Protein AF-A0A1E8FMS2-F1 (afdb_monomer)

Structure (mmCIF, N/CA/C/O backbone):
data_AF-A0A1E8FMS2-F1
#
_entry.id   AF-A0A1E8FMS2-F1
#
loop_
_atom_site.group_PDB
_atom_site.id
_atom_site.type_symbol
_atom_site.label_atom_id
_atom_site.label_alt_id
_atom_site.label_comp_id
_atom_site.label_asym_id
_atom_site.label_entity_id
_atom_site.label_seq_id
_atom_site.pdbx_PDB_ins_code
_atom_site.Cartn_x
_atom_site.Cartn_y
_atom_site.Cartn_z
_atom_site.occupancy
_atom_site.B_iso_or_equiv
_atom_site.auth_seq_id
_atom_site.auth_comp_id
_atom_site.auth_asym_id
_atom_site.auth_atom_id
_atom_site.pdbx_PDB_model_num
ATOM 1 N N . MET A 1 1 ? 5.771 -18.952 -27.859 1.00 32.25 1 MET A N 1
ATOM 2 C CA . MET A 1 1 ? 5.715 -19.461 -26.470 1.00 32.25 1 MET A CA 1
ATOM 3 C C . MET A 1 1 ? 5.647 -18.278 -25.521 1.00 32.25 1 MET A C 1
ATOM 5 O O . MET A 1 1 ? 6.396 -17.325 -25.681 1.00 32.25 1 MET A O 1
ATOM 9 N N . SER A 1 2 ? 4.664 -18.308 -24.631 1.00 40.62 2 SER A N 1
ATOM 10 C CA . SER A 1 2 ? 4.108 -17.186 -23.879 1.00 40.62 2 SER A CA 1
ATOM 11 C C . SER A 1 2 ? 5.086 -16.604 -22.857 1.00 40.62 2 SER A C 1
ATOM 13 O O . SER A 1 2 ? 5.401 -17.246 -21.856 1.00 40.62 2 SER A O 1
ATOM 15 N N . SER A 1 3 ? 5.530 -15.363 -23.067 1.00 38.16 3 SER A N 1
ATOM 16 C CA . SER A 1 3 ? 6.216 -14.586 -22.033 1.00 38.16 3 SER A CA 1
ATOM 17 C C . SER A 1 3 ? 5.224 -14.331 -20.903 1.00 38.16 3 SER A C 1
ATOM 19 O O . SER A 1 3 ? 4.328 -13.500 -21.052 1.00 38.16 3 SER A O 1
ATOM 21 N N . ALA A 1 4 ? 5.362 -15.078 -19.805 1.00 48.88 4 ALA A N 1
ATOM 22 C CA . ALA A 1 4 ? 4.556 -14.951 -18.598 1.0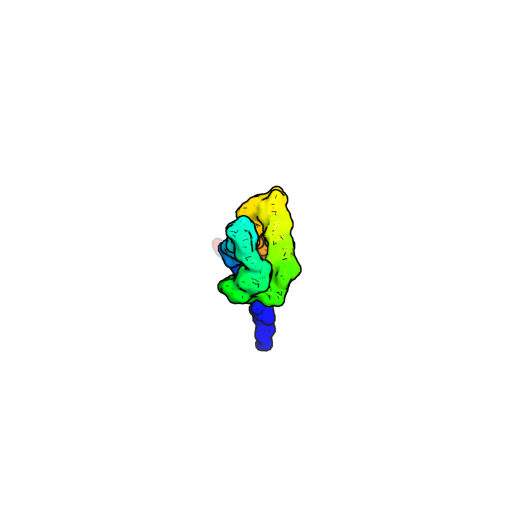0 48.88 4 ALA A CA 1
ATOM 23 C C . ALA A 1 4 ? 4.445 -13.472 -18.206 1.00 48.88 4 ALA A C 1
ATOM 25 O O . ALA A 1 4 ? 5.384 -12.855 -17.693 1.00 48.88 4 ALA A O 1
ATOM 26 N N . THR A 1 5 ? 3.297 -12.883 -18.528 1.00 51.00 5 THR A N 1
ATOM 27 C CA . THR A 1 5 ? 3.027 -11.463 -18.365 1.00 51.00 5 THR A CA 1
ATOM 28 C C . THR A 1 5 ? 2.841 -11.248 -16.874 1.00 51.00 5 THR A C 1
ATOM 30 O O . THR A 1 5 ? 1.741 -11.403 -16.348 1.00 51.00 5 THR A O 1
ATOM 33 N N . LYS A 1 6 ? 3.936 -10.977 -16.147 1.00 53.66 6 LYS A N 1
ATOM 34 C CA . LYS A 1 6 ? 3.857 -10.516 -14.756 1.00 53.66 6 LYS A CA 1
ATOM 35 C C . LYS A 1 6 ? 2.829 -9.392 -14.750 1.00 53.66 6 LYS A C 1
ATOM 37 O O . LYS A 1 6 ? 3.070 -8.366 -15.381 1.00 53.66 6 LYS A O 1
ATOM 42 N N . ARG A 1 7 ? 1.688 -9.604 -14.084 1.00 56.56 7 ARG A N 1
ATOM 43 C CA . ARG A 1 7 ? 0.664 -8.583 -13.849 1.00 56.56 7 ARG A CA 1
ATOM 44 C C . ARG A 1 7 ? 1.348 -7.477 -13.047 1.00 56.56 7 ARG A C 1
ATOM 46 O O . ARG A 1 7 ? 1.450 -7.551 -11.827 1.00 56.56 7 ARG A O 1
ATOM 53 N N . GLN A 1 8 ? 1.962 -6.528 -13.744 1.00 63.16 8 GLN A N 1
ATOM 54 C CA . GLN A 1 8 ? 2.643 -5.419 -13.106 1.00 63.16 8 GLN A CA 1
ATOM 55 C C . GLN A 1 8 ? 1.552 -4.497 -12.592 1.00 63.16 8 GLN A C 1
ATOM 57 O O . GLN A 1 8 ? 0.882 -3.832 -13.374 1.00 63.16 8 GLN A O 1
ATOM 62 N N . TYR A 1 9 ? 1.341 -4.492 -11.278 1.00 71.56 9 TYR A N 1
ATOM 63 C CA . TYR A 1 9 ? 0.507 -3.474 -10.658 1.00 71.56 9 TYR A CA 1
ATOM 64 C C . TYR A 1 9 ? 1.194 -2.123 -10.869 1.00 71.56 9 TYR A C 1
ATOM 66 O O . TYR A 1 9 ? 2.339 -1.930 -10.433 1.00 71.56 9 TYR A O 1
ATOM 74 N N . SER A 1 10 ? 0.514 -1.213 -11.567 1.00 77.56 10 SER A N 1
ATOM 75 C CA . SER A 1 10 ? 0.960 0.172 -11.697 1.00 77.56 10 SER A CA 1
ATOM 76 C C . SER A 1 10 ? 1.135 0.787 -10.314 1.00 77.56 10 SER A C 1
ATOM 78 O O . SER A 1 10 ? 0.460 0.411 -9.357 1.00 77.56 10 SER A O 1
ATOM 80 N N . SER A 1 11 ? 2.046 1.747 -10.201 1.00 80.44 11 SER A N 1
ATOM 81 C CA . SER A 1 11 ? 2.260 2.481 -8.953 1.00 80.44 11 SER A CA 1
ATOM 82 C C . SER A 1 11 ? 0.989 3.125 -8.411 1.00 80.44 11 SER A C 1
ATOM 84 O O . SER A 1 11 ? 0.818 3.170 -7.201 1.00 80.44 11 SER A O 1
ATOM 86 N N . GLU A 1 12 ? 0.090 3.552 -9.297 1.00 83.44 12 GLU A N 1
ATOM 87 C CA . GLU A 1 12 ? -1.227 4.091 -8.944 1.00 83.44 12 GLU A CA 1
ATOM 88 C C . GLU A 1 12 ? -2.087 3.060 -8.209 1.00 83.44 12 GLU A C 1
ATOM 90 O O . GLU A 1 12 ? -2.631 3.367 -7.157 1.00 83.44 12 GLU A O 1
ATOM 95 N N . VAL A 1 13 ? -2.124 1.810 -8.688 1.00 86.44 13 VAL A N 1
ATOM 96 C CA . VAL A 1 13 ? -2.870 0.717 -8.039 1.00 86.44 13 VAL A CA 1
ATOM 97 C C . VAL A 1 13 ? -2.302 0.421 -6.653 1.00 86.44 13 VAL A C 1
ATOM 99 O O . VAL A 1 13 ? -3.051 0.245 -5.699 1.00 86.44 13 VAL A O 1
ATOM 102 N N . LYS A 1 14 ? -0.971 0.405 -6.520 1.00 86.44 14 LYS A N 1
ATOM 103 C CA . LYS A 1 14 ? -0.313 0.185 -5.224 1.00 86.44 14 LYS A CA 1
ATOM 104 C C . LYS A 1 14 ? -0.629 1.305 -4.238 1.00 86.44 14 LYS A C 1
ATOM 106 O O . LYS A 1 14 ? -0.914 1.030 -3.079 1.00 86.44 14 LYS A O 1
ATOM 111 N N . LEU A 1 15 ? -0.572 2.553 -4.704 1.00 88.62 15 LEU A N 1
ATOM 112 C CA . LEU A 1 15 ? -0.879 3.736 -3.904 1.00 88.62 15 LEU A CA 1
ATOM 113 C C . LEU A 1 15 ? -2.330 3.741 -3.450 1.00 88.62 15 LEU A C 1
ATOM 115 O O . LEU A 1 15 ? -2.577 3.871 -2.258 1.00 88.62 15 LEU A O 1
ATOM 119 N N . ALA A 1 16 ? -3.263 3.533 -4.375 1.00 89.94 16 ALA A N 1
ATOM 120 C CA . ALA A 1 16 ? -4.684 3.498 -4.070 1.00 89.94 16 ALA A CA 1
ATOM 121 C C . ALA A 1 16 ? -5.025 2.366 -3.085 1.00 89.94 16 ALA A C 1
ATOM 123 O O . ALA A 1 16 ? -5.771 2.590 -2.137 1.00 89.94 16 ALA A O 1
ATOM 124 N N . ALA A 1 17 ? -4.398 1.192 -3.227 1.00 90.75 17 ALA A N 1
ATOM 125 C CA . ALA A 1 17 ? -4.570 0.087 -2.287 1.00 90.75 17 ALA A CA 1
ATOM 126 C C . ALA A 1 17 ? -4.068 0.427 -0.871 1.00 90.75 17 ALA A C 1
ATOM 128 O O . ALA A 1 17 ? -4.752 0.164 0.118 1.00 90.75 17 ALA A O 1
ATOM 129 N N . VAL A 1 18 ? -2.887 1.044 -0.752 1.00 91.00 18 VAL A N 1
ATOM 130 C CA . VAL A 1 18 ? -2.362 1.485 0.551 1.00 91.00 18 VAL A CA 1
ATOM 131 C C . VAL A 1 18 ? -3.216 2.604 1.147 1.00 91.00 18 VAL A C 1
ATOM 133 O O . VAL A 1 18 ? -3.488 2.576 2.343 1.00 91.00 18 VAL A O 1
ATOM 136 N N . GLN A 1 19 ? -3.675 3.553 0.331 1.00 91.19 19 GLN A N 1
ATOM 137 C CA . GLN A 1 19 ? -4.531 4.656 0.765 1.00 91.19 19 GLN A CA 1
ATOM 138 C C . GLN A 1 19 ? -5.863 4.138 1.319 1.00 91.19 19 GLN A C 1
ATOM 140 O O . GLN A 1 19 ? -6.240 4.525 2.416 1.00 91.19 19 GLN A O 1
ATOM 145 N N . ALA A 1 20 ? -6.516 3.205 0.620 1.00 91.44 20 ALA A N 1
ATOM 146 C CA . ALA A 1 20 ? -7.763 2.590 1.073 1.00 91.44 20 ALA A CA 1
ATOM 147 C C . ALA A 1 20 ? -7.592 1.858 2.413 1.00 91.44 20 ALA A C 1
ATOM 149 O O . ALA A 1 20 ? -8.450 1.946 3.289 1.00 91.44 20 ALA A O 1
ATOM 150 N N . TYR A 1 21 ? -6.462 1.172 2.607 1.00 90.75 21 TYR A N 1
ATOM 151 C CA . TYR A 1 21 ? -6.148 0.558 3.897 1.00 90.75 21 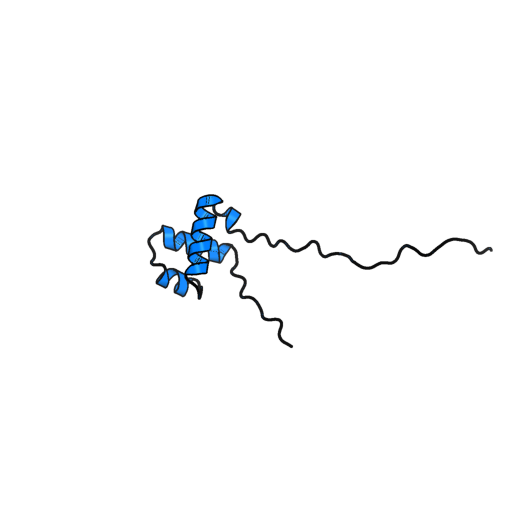TYR A CA 1
ATOM 152 C C . TYR A 1 21 ? -5.970 1.601 5.013 1.00 90.75 21 TYR A C 1
ATOM 154 O O . TYR A 1 21 ? -6.455 1.400 6.123 1.00 90.75 21 TYR A O 1
ATOM 162 N N . LEU A 1 22 ? -5.292 2.719 4.729 1.00 88.31 22 LEU A N 1
ATOM 163 C CA . LEU A 1 22 ? -5.110 3.816 5.690 1.00 88.31 22 LEU A CA 1
ATOM 164 C C . LEU A 1 22 ? -6.418 4.553 6.011 1.00 88.31 22 LEU A C 1
ATOM 166 O O . LEU A 1 22 ? -6.554 5.058 7.120 1.00 88.31 22 LEU A O 1
ATOM 170 N N . ASP A 1 23 ? -7.368 4.567 5.077 1.00 90.69 23 ASP A N 1
ATOM 171 C CA . ASP A 1 23 ? -8.728 5.095 5.254 1.00 90.69 23 ASP A CA 1
ATOM 172 C C . ASP A 1 23 ? -9.587 4.224 6.197 1.00 90.69 23 ASP A C 1
ATOM 174 O O . ASP A 1 23 ? -10.650 4.632 6.648 1.00 90.69 23 ASP A O 1
ATOM 178 N N . GLY A 1 24 ? -9.108 3.020 6.539 1.00 90.56 24 GLY A N 1
ATOM 179 C CA . GLY A 1 24 ? -9.797 2.072 7.419 1.00 90.56 24 GLY A CA 1
ATOM 180 C C . GLY A 1 24 ? -10.434 0.891 6.686 1.00 90.56 24 GLY A C 1
ATOM 181 O O . GLY A 1 24 ? -11.110 0.072 7.310 1.00 90.56 24 GLY A O 1
ATOM 182 N N . THR A 1 25 ? -10.204 0.746 5.377 1.00 91.50 25 THR A N 1
ATOM 183 C CA . THR A 1 25 ? -10.711 -0.404 4.618 1.00 91.50 25 THR A CA 1
ATOM 184 C C . THR A 1 25 ? -9.972 -1.683 5.017 1.00 91.50 25 THR A C 1
ATOM 186 O O . THR A 1 25 ? -8.741 -1.732 5.084 1.00 91.50 25 THR A O 1
ATOM 189 N N . ALA A 1 26 ? -10.720 -2.767 5.232 1.00 90.69 26 ALA A N 1
ATOM 190 C CA . ALA A 1 26 ? -10.145 -4.070 5.544 1.00 90.69 26 ALA A CA 1
ATOM 191 C C . ALA A 1 26 ? -9.226 -4.573 4.418 1.00 90.69 26 ALA A C 1
ATOM 193 O O . ALA A 1 26 ? -9.542 -4.440 3.235 1.00 90.69 26 ALA A O 1
ATOM 194 N N . LYS A 1 27 ? -8.123 -5.239 4.789 1.00 87.81 27 LYS A N 1
ATOM 195 C CA . LYS A 1 27 ? -7.140 -5.788 3.836 1.00 87.81 27 LYS A CA 1
ATOM 196 C C . LYS A 1 27 ? -7.814 -6.629 2.748 1.00 87.81 27 LYS A C 1
ATOM 198 O O . LYS A 1 27 ? -7.516 -6.439 1.580 1.00 87.81 27 LYS A O 1
ATOM 203 N N . THR A 1 28 ? -8.742 -7.512 3.114 1.00 88.12 28 THR A N 1
ATOM 204 C CA . THR A 1 28 ? -9.457 -8.390 2.172 1.00 88.12 28 THR A CA 1
ATOM 205 C C . THR A 1 28 ? -10.237 -7.599 1.128 1.00 88.12 28 THR A C 1
ATOM 207 O O . THR A 1 28 ? -10.066 -7.840 -0.061 1.00 88.12 28 THR A O 1
ATOM 210 N N . GLN A 1 29 ? -10.983 -6.578 1.559 1.00 90.31 29 GLN A N 1
ATOM 211 C CA . GLN A 1 29 ? -11.693 -5.693 0.640 1.00 90.31 29 GLN A CA 1
ATOM 212 C C . GLN A 1 29 ? -10.719 -4.968 -0.289 1.00 90.31 29 GLN A C 1
ATOM 214 O O . GLN A 1 29 ? -10.909 -4.987 -1.498 1.00 90.31 29 GLN A O 1
ATOM 219 N N . VAL A 1 30 ? -9.634 -4.391 0.232 1.00 90.94 30 VAL A N 1
ATOM 220 C CA . VAL A 1 30 ? -8.610 -3.739 -0.604 1.00 90.94 30 VAL A CA 1
ATOM 221 C C . VAL A 1 30 ? -8.060 -4.708 -1.662 1.00 90.94 30 VAL A C 1
ATOM 223 O O . VAL A 1 30 ? -7.907 -4.355 -2.829 1.00 90.94 30 VAL A O 1
ATOM 226 N N . LEU A 1 31 ? -7.780 -5.952 -1.283 1.00 88.69 31 LEU A N 1
ATOM 227 C CA . LEU A 1 31 ? -7.276 -6.964 -2.209 1.00 88.69 31 LEU A CA 1
ATOM 228 C C . LEU A 1 31 ? -8.286 -7.285 -3.319 1.00 88.69 31 LEU A C 1
ATOM 230 O O . LEU A 1 31 ? -7.888 -7.396 -4.477 1.00 88.69 31 LEU A O 1
ATOM 234 N N . GLU A 1 32 ? -9.573 -7.376 -2.993 1.00 89.25 32 GLU A N 1
ATOM 235 C CA . GLU A 1 32 ? -10.641 -7.602 -3.970 1.00 89.25 32 GLU A CA 1
ATOM 236 C C . GLU A 1 32 ? -10.851 -6.391 -4.888 1.00 89.25 32 GLU A C 1
ATOM 238 O O . GLU A 1 32 ? -10.780 -6.538 -6.109 1.00 89.25 32 GLU A O 1
ATOM 243 N N . HIS A 1 33 ? -11.002 -5.189 -4.319 1.00 88.19 33 HIS A N 1
ATOM 244 C CA . HIS A 1 33 ? -11.208 -3.933 -5.058 1.00 88.19 33 HIS A CA 1
ATOM 245 C C . HIS A 1 33 ? -10.087 -3.654 -6.062 1.00 88.19 33 HIS A C 1
ATOM 247 O O . HIS A 1 33 ? -10.342 -3.243 -7.192 1.00 88.19 33 HIS A O 1
ATOM 253 N N . PHE A 1 34 ? -8.835 -3.910 -5.674 1.00 85.19 34 PHE A N 1
ATOM 254 C CA . PHE A 1 34 ? -7.667 -3.660 -6.524 1.00 85.19 34 PHE A CA 1
ATOM 255 C C . PHE A 1 34 ? -7.177 -4.907 -7.283 1.00 85.19 34 PHE A C 1
ATOM 257 O O . PHE A 1 34 ? -6.188 -4.837 -8.020 1.00 85.19 34 PHE A O 1
ATOM 264 N N . GLY A 1 35 ? -7.846 -6.056 -7.126 1.00 84.38 35 GLY A N 1
ATOM 265 C CA . GLY A 1 35 ? -7.483 -7.321 -7.773 1.00 84.38 35 GLY A CA 1
ATOM 266 C C . GLY A 1 35 ? -6.108 -7.860 -7.359 1.00 84.38 35 GLY A C 1
ATOM 267 O O . GLY A 1 35 ? -5.428 -8.531 -8.143 1.00 84.38 35 GLY A O 1
ATOM 268 N N . VAL A 1 36 ? -5.662 -7.541 -6.146 1.00 84.19 36 VAL A N 1
ATOM 269 C CA . VAL A 1 36 ? -4.382 -7.973 -5.591 1.00 84.19 36 VAL A CA 1
ATOM 270 C C . VAL A 1 36 ? -4.576 -9.339 -4.946 1.00 84.19 36 VAL A C 1
ATOM 272 O O . VAL A 1 36 ? -5.232 -9.484 -3.927 1.00 84.19 36 VAL A O 1
ATOM 275 N N . ARG A 1 37 ? -3.958 -10.374 -5.510 1.00 80.62 37 ARG A N 1
ATOM 276 C CA . ARG A 1 37 ? -4.120 -11.751 -5.005 1.00 80.62 37 ARG A CA 1
ATOM 277 C C . ARG A 1 37 ? -3.377 -12.065 -3.704 1.00 80.62 37 ARG A C 1
ATOM 279 O O . ARG A 1 37 ? -3.526 -13.162 -3.182 1.00 80.62 37 ARG A O 1
ATOM 286 N N . SER A 1 38 ? -2.521 -11.169 -3.213 1.00 84.25 38 SER A N 1
ATOM 287 C CA . SER A 1 38 ? -1.616 -11.474 -2.102 1.00 84.25 38 SER A CA 1
ATOM 288 C C . SER A 1 38 ? -1.590 -10.363 -1.059 1.00 84.25 38 SER A C 1
ATOM 290 O O . SER A 1 38 ? -1.137 -9.252 -1.335 1.00 84.25 38 SER A O 1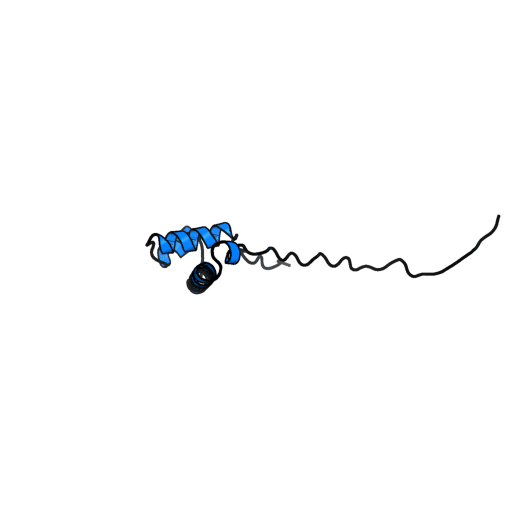
ATOM 292 N N . VAL A 1 39 ? -2.003 -10.708 0.165 1.00 85.81 39 VAL A N 1
ATOM 293 C CA . VAL A 1 39 ? -1.925 -9.843 1.356 1.00 85.81 39 VAL A CA 1
ATOM 294 C C . VAL A 1 39 ? -0.487 -9.374 1.589 1.00 85.81 39 VAL A C 1
ATOM 296 O O . VAL A 1 39 ? -0.257 -8.201 1.858 1.00 85.81 39 VAL A O 1
ATOM 299 N N . VAL A 1 40 ? 0.492 -10.262 1.389 1.00 88.06 40 VAL A N 1
ATOM 300 C CA . VAL A 1 40 ? 1.921 -9.960 1.568 1.00 88.06 40 VAL A CA 1
ATOM 301 C C . VAL A 1 40 ? 2.367 -8.813 0.658 1.00 88.06 40 VAL A C 1
ATOM 303 O O . VAL A 1 40 ? 3.139 -7.955 1.076 1.00 88.06 40 VAL A O 1
ATOM 306 N N . SER A 1 41 ? 1.840 -8.750 -0.573 1.00 85.44 41 SER A N 1
ATOM 307 C CA . SER A 1 41 ? 2.144 -7.647 -1.496 1.00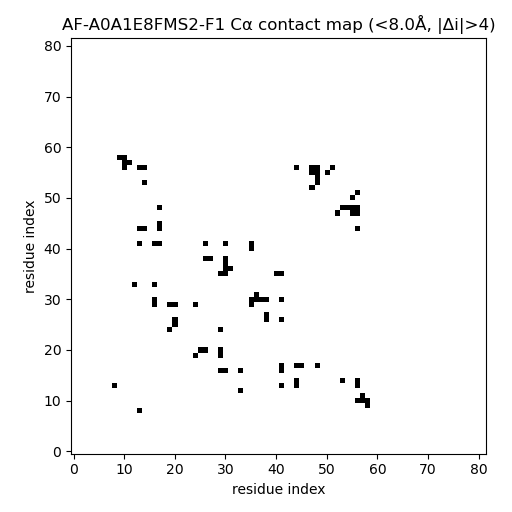 85.44 41 SER A CA 1
ATOM 308 C C . SER A 1 41 ? 1.624 -6.312 -0.969 1.00 85.44 41 SER A C 1
ATOM 310 O O . SER A 1 41 ? 2.332 -5.312 -1.045 1.00 85.44 41 SER A O 1
ATOM 312 N N . LEU A 1 42 ? 0.417 -6.302 -0.397 1.00 87.94 42 LEU A N 1
ATOM 313 C CA . LEU A 1 42 ? -0.163 -5.110 0.214 1.00 87.94 42 LEU A CA 1
ATOM 314 C C . LEU A 1 42 ? 0.643 -4.667 1.445 1.00 87.94 42 LEU A C 1
ATOM 316 O O . LEU A 1 42 ? 0.941 -3.485 1.591 1.00 87.94 42 LEU A O 1
ATOM 320 N N . GLU A 1 43 ? 1.050 -5.601 2.305 1.00 89.31 43 GLU A N 1
ATOM 321 C CA . GLU A 1 43 ? 1.840 -5.291 3.503 1.00 89.31 43 GLU A CA 1
ATOM 322 C C . GLU A 1 43 ? 3.223 -4.723 3.170 1.00 89.31 43 GLU A C 1
ATOM 324 O O . GLU A 1 43 ? 3.661 -3.756 3.798 1.00 89.31 43 GLU A O 1
ATOM 329 N N . GLU A 1 44 ? 3.885 -5.262 2.145 1.00 88.19 44 GLU A N 1
ATOM 330 C CA . GLU A 1 44 ? 5.126 -4.700 1.607 1.00 88.19 44 GLU A CA 1
ATOM 331 C C . GLU A 1 44 ? 4.917 -3.247 1.153 1.00 88.19 44 GLU A C 1
ATOM 333 O O . GLU A 1 44 ? 5.705 -2.359 1.483 1.00 88.19 44 GLU A O 1
ATOM 338 N N . TRP A 1 45 ? 3.823 -2.973 0.437 1.00 90.12 45 TRP A N 1
ATOM 339 C CA . TRP A 1 45 ? 3.514 -1.626 -0.039 1.00 90.12 45 TRP A CA 1
ATOM 340 C C . TRP A 1 45 ? 3.248 -0.653 1.109 1.00 90.12 45 TRP A C 1
ATOM 342 O O . TRP A 1 45 ? 3.774 0.458 1.090 1.00 90.12 45 TRP A O 1
ATOM 352 N N . ILE A 1 46 ? 2.517 -1.075 2.144 1.00 90.06 46 ILE A N 1
ATOM 353 C CA . ILE A 1 46 ? 2.285 -0.268 3.351 1.00 90.06 46 ILE A CA 1
ATOM 354 C C . ILE A 1 46 ? 3.620 0.064 4.035 1.00 90.06 46 ILE A C 1
ATOM 356 O O . ILE A 1 46 ? 3.854 1.212 4.418 1.00 90.06 46 ILE A O 1
ATOM 360 N N . ARG A 1 47 ? 4.530 -0.912 4.166 1.00 90.56 47 ARG A N 1
ATOM 361 C CA . ARG A 1 47 ? 5.865 -0.691 4.754 1.00 90.56 47 ARG A CA 1
ATOM 362 C C . ARG A 1 47 ? 6.688 0.306 3.944 1.00 90.56 47 ARG A C 1
ATOM 364 O O . ARG A 1 47 ? 7.300 1.203 4.523 1.00 90.56 47 ARG A O 1
ATOM 371 N N . ILE A 1 48 ? 6.695 0.163 2.620 1.00 89.00 48 ILE A N 1
ATOM 372 C CA . ILE A 1 48 ? 7.398 1.073 1.709 1.00 89.00 48 ILE A CA 1
ATOM 373 C C . ILE A 1 48 ? 6.816 2.482 1.817 1.00 89.00 48 ILE A C 1
ATOM 375 O O . ILE A 1 48 ? 7.579 3.432 1.967 1.00 89.00 48 ILE A O 1
ATOM 379 N N . PHE A 1 49 ? 5.490 2.616 1.806 1.00 89.62 49 PHE A N 1
ATOM 380 C CA . PHE A 1 49 ? 4.804 3.899 1.931 1.00 89.62 49 PHE A CA 1
ATOM 381 C C . PHE A 1 49 ? 5.119 4.596 3.256 1.00 89.62 49 PHE A C 1
ATOM 383 O O . PHE A 1 49 ? 5.399 5.787 3.273 1.00 89.62 49 PHE A O 1
ATOM 390 N N . ARG A 1 50 ? 5.167 3.860 4.371 1.00 87.44 50 ARG A N 1
ATOM 391 C CA . ARG A 1 50 ? 5.538 4.436 5.675 1.00 87.44 50 ARG A CA 1
ATOM 392 C C . ARG A 1 50 ? 6.996 4.902 5.744 1.00 87.44 50 ARG A C 1
ATOM 394 O O . ARG A 1 50 ? 7.285 5.815 6.505 1.00 87.44 50 ARG A O 1
ATOM 401 N N . LYS A 1 51 ? 7.910 4.283 4.986 1.00 89.31 51 LYS A N 1
ATOM 402 C CA . LYS A 1 51 ? 9.335 4.668 4.949 1.00 89.31 51 LYS A CA 1
ATOM 403 C C . LYS A 1 51 ? 9.660 5.757 3.923 1.00 89.31 51 LYS A C 1
ATOM 405 O O . LYS A 1 51 ? 10.511 6.592 4.187 1.00 89.31 51 LYS A O 1
ATOM 410 N N . GLN A 1 52 ? 9.062 5.682 2.737 1.00 85.44 52 GLN A N 1
ATOM 411 C CA . GLN A 1 52 ? 9.455 6.445 1.541 1.00 85.44 52 GLN A CA 1
ATOM 412 C C . GLN A 1 52 ? 8.279 7.211 0.906 1.00 85.44 52 GLN A C 1
ATOM 414 O O . GLN A 1 52 ? 8.447 7.851 -0.129 1.00 85.44 52 GLN A O 1
ATOM 419 N N . GLY A 1 53 ? 7.073 7.114 1.468 1.00 86.44 53 GLY A N 1
ATOM 420 C CA . GLY A 1 53 ? 5.868 7.733 0.920 1.00 86.44 53 GLY A CA 1
ATOM 421 C C . GLY A 1 53 ? 5.446 7.171 -0.439 1.00 86.44 53 GLY A C 1
ATOM 422 O O . GLY A 1 53 ? 5.801 6.057 -0.842 1.00 86.44 53 GLY A O 1
ATOM 423 N N . ALA A 1 54 ? 4.680 7.979 -1.172 1.00 82.56 54 ALA A N 1
ATOM 424 C CA . ALA A 1 54 ? 4.208 7.670 -2.520 1.00 82.56 54 ALA A CA 1
ATOM 425 C C . ALA A 1 54 ? 5.348 7.427 -3.525 1.00 82.56 54 ALA A C 1
ATOM 427 O O . ALA A 1 54 ? 5.201 6.619 -4.446 1.00 82.56 54 ALA A O 1
ATOM 428 N N . GLU A 1 55 ? 6.502 8.071 -3.333 1.00 80.88 55 GLU A N 1
ATOM 429 C CA . GLU A 1 55 ? 7.683 7.881 -4.180 1.00 80.88 55 GLU A CA 1
ATOM 430 C C . GLU A 1 55 ? 8.269 6.471 -4.087 1.00 80.88 55 GLU A C 1
ATOM 432 O O . GLU A 1 55 ? 8.696 5.925 -5.102 1.00 80.88 55 GLU A O 1
ATOM 437 N N . GLY A 1 56 ? 8.225 5.835 -2.912 1.00 82.44 56 GLY A N 1
ATOM 438 C CA . GLY A 1 56 ? 8.667 4.446 -2.765 1.00 82.44 56 GLY A CA 1
ATOM 439 C C . GLY A 1 56 ? 7.775 3.448 -3.515 1.00 82.44 56 GLY A C 1
ATOM 440 O O . GLY A 1 56 ? 8.252 2.421 -4.000 1.00 82.44 56 GLY A O 1
ATOM 441 N N . LEU A 1 57 ? 6.477 3.755 -3.637 1.00 82.38 57 LEU A N 1
ATOM 442 C CA . LEU A 1 57 ? 5.498 2.944 -4.373 1.00 82.38 57 LEU A CA 1
ATOM 443 C C . LEU A 1 57 ? 5.453 3.242 -5.867 1.00 82.38 57 LEU A C 1
ATOM 445 O O . LEU A 1 57 ? 4.990 2.390 -6.641 1.00 82.38 57 LEU A O 1
ATOM 449 N N . ARG A 1 58 ? 5.958 4.411 -6.290 1.00 77.75 58 ARG A N 1
ATOM 450 C CA . ARG A 1 58 ? 6.304 4.665 -7.686 1.00 77.75 58 ARG A CA 1
ATOM 451 C C . ARG A 1 58 ? 7.326 3.621 -8.088 1.00 77.75 58 ARG A C 1
ATOM 453 O O . ARG A 1 58 ? 8.523 3.770 -7.879 1.00 77.75 58 ARG A O 1
ATOM 460 N N . THR A 1 59 ? 6.828 2.534 -8.682 1.00 63.12 59 THR A N 1
ATOM 461 C CA . THR A 1 59 ? 7.647 1.577 -9.403 1.00 63.12 59 THR A CA 1
ATOM 462 C C . THR A 1 59 ? 8.439 2.413 -10.387 1.00 63.12 59 THR A C 1
ATOM 464 O O . THR A 1 59 ? 7.916 2.852 -11.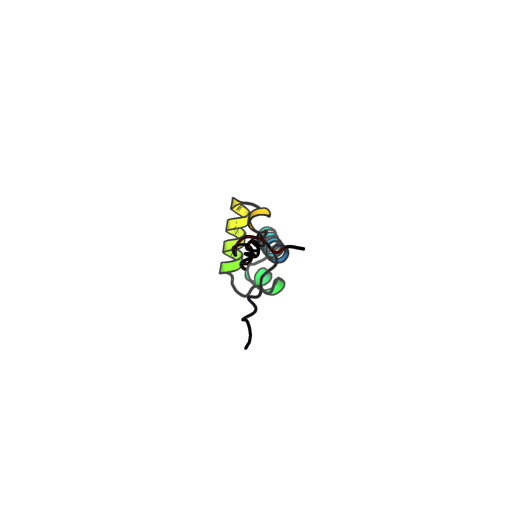411 1.00 63.12 59 THR A O 1
ATOM 467 N N . LYS A 1 60 ? 9.705 2.703 -10.060 1.00 53.53 60 LYS A N 1
ATOM 468 C CA . LYS A 1 60 ? 10.636 3.153 -11.072 1.00 5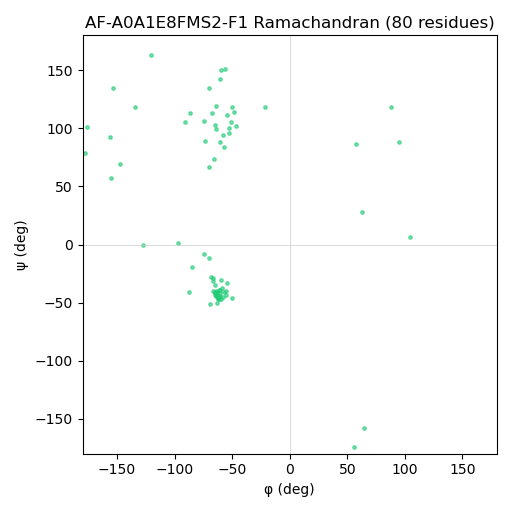3.53 60 LYS A CA 1
ATOM 469 C C . LYS A 1 60 ? 10.519 2.043 -12.092 1.00 53.53 60 LYS A C 1
ATOM 471 O O . LYS A 1 60 ? 10.904 0.901 -11.827 1.00 53.53 60 LYS A O 1
ATOM 476 N N . ARG A 1 61 ? 9.949 2.350 -13.258 1.00 51.97 61 ARG A N 1
ATOM 477 C CA . ARG A 1 61 ? 10.390 1.683 -14.464 1.00 51.97 61 ARG A CA 1
ATOM 478 C C . ARG A 1 61 ? 11.875 2.003 -14.493 1.00 51.97 61 ARG A C 1
ATOM 480 O O . ARG A 1 61 ? 12.314 2.947 -15.130 1.00 51.97 61 ARG A O 1
ATOM 487 N N . ARG A 1 62 ? 12.662 1.207 -13.770 1.00 46.16 62 ARG A N 1
ATOM 488 C CA . ARG A 1 62 ? 14.055 0.973 -14.055 1.00 46.16 62 ARG A CA 1
ATOM 489 C C . ARG A 1 62 ? 13.985 0.138 -15.323 1.00 46.16 62 ARG A C 1
ATOM 491 O O . ARG A 1 62 ? 14.248 -1.060 -15.332 1.00 46.16 62 ARG A O 1
ATOM 498 N N . GLY A 1 63 ? 13.503 0.791 -16.387 1.00 45.56 63 GLY A N 1
ATOM 499 C CA . GLY A 1 63 ? 13.891 0.494 -17.733 1.00 45.56 63 GLY A CA 1
ATOM 500 C C . GLY A 1 63 ? 15.391 0.578 -17.637 1.00 45.56 63 GLY A C 1
ATOM 501 O O . GLY A 1 63 ? 15.973 1.654 -17.557 1.00 45.56 63 GLY A O 1
ATOM 502 N N . ARG A 1 64 ? 15.986 -0.598 -17.459 1.00 43.66 64 ARG A N 1
ATOM 503 C CA . ARG A 1 64 ? 17.306 -0.929 -17.945 1.00 43.66 64 ARG A CA 1
ATOM 504 C C . ARG A 1 64 ? 17.594 0.043 -19.092 1.00 43.66 64 ARG A C 1
ATOM 506 O O . ARG A 1 64 ? 16.789 0.024 -20.031 1.00 43.66 64 ARG A O 1
ATOM 513 N N . PRO A 1 65 ? 18.626 0.910 -19.032 1.00 48.47 65 PRO A N 1
ATOM 514 C CA . PRO A 1 65 ? 19.037 1.585 -20.250 1.00 48.47 65 PRO A CA 1
ATOM 515 C C . PRO A 1 65 ? 19.188 0.456 -21.257 1.00 48.47 65 PRO A C 1
ATOM 517 O O . PRO A 1 65 ? 19.860 -0.541 -20.974 1.00 48.47 65 PRO A O 1
ATOM 520 N N . ARG A 1 66 ? 18.388 0.512 -22.322 1.00 43.72 66 ARG A N 1
ATOM 521 C CA . ARG A 1 66 ? 18.421 -0.455 -23.408 1.00 43.72 66 ARG A CA 1
ATOM 522 C C . ARG A 1 66 ? 19.889 -0.505 -23.789 1.00 43.72 66 ARG A C 1
ATOM 524 O O . ARG A 1 66 ? 20.424 0.493 -24.258 1.00 43.72 66 ARG A O 1
ATOM 531 N N . LYS A 1 67 ? 20.568 -1.592 -23.408 1.00 46.56 67 LYS A N 1
ATOM 532 C CA . LYS A 1 67 ? 21.983 -1.773 -23.692 1.00 46.56 67 LYS A CA 1
ATOM 533 C C . LYS A 1 67 ? 22.004 -1.831 -25.209 1.00 46.56 67 LYS A C 1
ATOM 535 O O . LYS A 1 67 ? 21.586 -2.833 -25.780 1.00 46.56 67 LYS A O 1
ATOM 540 N N . VAL A 1 68 ? 22.349 -0.712 -25.836 1.00 59.44 68 VAL A N 1
ATOM 541 C CA . VAL A 1 68 ? 22.735 -0.640 -27.239 1.00 59.44 68 VAL A CA 1
ATOM 542 C C . VAL A 1 68 ? 24.046 -1.415 -27.337 1.00 59.44 68 VAL A C 1
ATOM 544 O O . VAL A 1 68 ? 25.135 -0.864 -27.326 1.00 59.44 68 VAL A O 1
ATOM 547 N N . GLN A 1 69 ? 23.938 -2.737 -27.257 1.00 52.94 69 GLN A N 1
ATOM 548 C CA . GLN A 1 69 ? 24.956 -3.634 -27.766 1.00 52.94 69 GLN A CA 1
ATOM 549 C C . GLN A 1 69 ? 24.534 -3.900 -29.194 1.00 52.94 69 GLN A C 1
ATOM 551 O O . GLN A 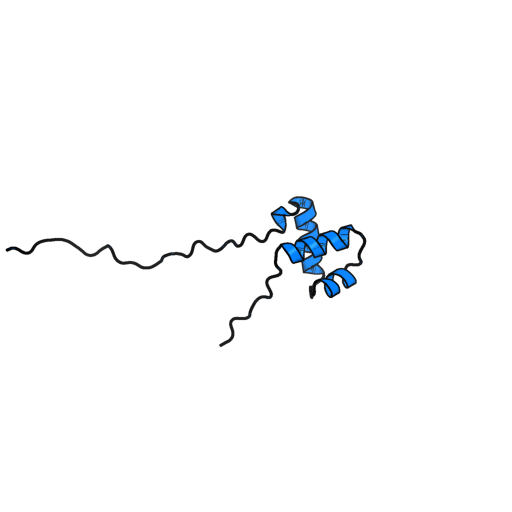1 69 ? 23.500 -4.530 -29.393 1.00 52.94 69 GLN A O 1
ATOM 556 N N . ASP A 1 70 ? 25.237 -3.291 -30.136 1.00 44.97 70 ASP A N 1
ATOM 557 C CA . ASP A 1 70 ? 26.041 -4.052 -31.095 1.00 44.97 70 ASP A CA 1
ATOM 558 C C . ASP A 1 70 ? 26.801 -3.047 -31.972 1.00 44.97 70 ASP A C 1
ATOM 560 O O . ASP A 1 70 ? 26.196 -2.221 -32.646 1.00 44.97 70 ASP A O 1
ATOM 564 N N . VAL A 1 71 ? 28.088 -2.822 -31.704 1.00 56.41 71 VAL A N 1
ATOM 565 C CA . VAL A 1 71 ? 29.235 -3.427 -32.414 1.00 56.41 71 VAL A CA 1
ATOM 566 C C . VAL A 1 71 ? 29.244 -3.165 -3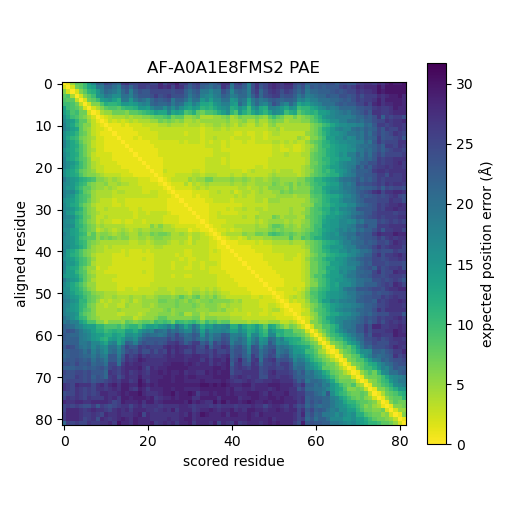3.928 1.00 56.41 71 VAL A C 1
ATOM 568 O O . VAL A 1 71 ? 28.800 -3.979 -34.717 1.00 56.41 71 VAL A O 1
ATOM 571 N N . ALA A 1 72 ? 29.809 -2.032 -34.351 1.00 54.88 72 ALA A N 1
ATOM 572 C CA . ALA A 1 72 ? 30.505 -1.908 -35.641 1.00 54.88 72 ALA A CA 1
ATOM 573 C C . ALA A 1 72 ? 31.079 -0.491 -35.794 1.00 54.88 72 ALA A C 1
ATOM 575 O O . ALA A 1 72 ? 30.516 0.352 -36.482 1.00 54.88 72 ALA A O 1
ATOM 576 N N . SER A 1 73 ? 32.207 -0.195 -35.153 1.00 45.25 73 SER A N 1
ATOM 577 C CA . SER A 1 73 ? 33.136 0.829 -35.662 1.00 45.25 73 SER A CA 1
ATOM 578 C C . SER A 1 73 ? 34.531 0.537 -35.128 1.00 45.25 73 SER A C 1
ATOM 580 O O . SER A 1 73 ? 35.146 1.324 -34.421 1.00 45.25 73 SER A O 1
ATOM 582 N N . ALA A 1 74 ? 35.001 -0.672 -35.427 1.00 58.88 74 ALA A N 1
ATOM 583 C CA . ALA A 1 74 ? 36.394 -1.055 -35.270 1.00 58.88 74 ALA A CA 1
ATOM 584 C C . ALA A 1 74 ? 36.764 -2.071 -36.359 1.00 58.88 74 ALA A C 1
ATOM 586 O O . ALA A 1 74 ? 36.991 -3.243 -36.088 1.00 58.88 74 ALA A O 1
ATOM 587 N N . GLN A 1 75 ? 36.823 -1.614 -37.610 1.00 50.22 75 GLN A N 1
ATOM 588 C CA . GLN A 1 75 ? 37.691 -2.204 -38.633 1.00 50.22 75 GLN A CA 1
ATOM 589 C C . GLN A 1 75 ? 37.953 -1.102 -39.683 1.00 50.22 75 GLN A C 1
ATOM 591 O O . GLN A 1 75 ? 37.049 -0.716 -40.404 1.00 50.22 75 GLN A O 1
ATOM 596 N N . ARG A 1 76 ? 39.029 -0.318 -39.556 1.00 43.84 76 ARG A N 1
ATOM 597 C CA . ARG A 1 76 ? 40.408 -0.560 -40.032 1.00 43.84 76 ARG A CA 1
ATOM 598 C C . ARG A 1 76 ? 40.680 0.086 -41.410 1.00 43.84 76 ARG A C 1
ATOM 600 O O . ARG A 1 76 ? 40.606 -0.607 -42.408 1.00 43.84 76 ARG A O 1
ATOM 607 N N . MET A 1 77 ? 41.111 1.356 -41.377 1.00 52.34 77 MET A N 1
ATOM 608 C CA . MET A 1 77 ? 42.217 1.965 -42.163 1.00 52.34 77 MET A CA 1
ATOM 609 C C . MET A 1 77 ? 42.160 1.860 -43.731 1.00 52.34 77 MET A C 1
ATOM 611 O O . MET A 1 77 ? 41.111 1.515 -44.255 1.00 52.34 77 MET A O 1
ATOM 615 N N . PRO A 1 78 ? 43.182 2.289 -44.519 1.00 59.41 78 PRO A N 1
ATOM 616 C CA . PRO A 1 78 ? 43.114 3.472 -45.394 1.00 59.41 78 PRO A CA 1
ATOM 617 C C . PRO A 1 78 ? 43.340 3.192 -46.905 1.00 59.41 78 PRO A C 1
ATOM 619 O O . PRO A 1 78 ? 43.950 2.197 -47.277 1.00 59.41 78 PRO A O 1
ATOM 622 N N . GLY A 1 79 ? 42.955 4.147 -47.762 1.00 53.41 79 GLY A N 1
ATOM 623 C CA . GLY A 1 79 ? 43.527 4.351 -49.105 1.00 53.41 79 GLY A CA 1
ATOM 624 C C . GLY A 1 79 ? 42.915 3.571 -50.279 1.00 53.41 79 GLY A C 1
ATOM 625 O O . GLY A 1 79 ? 43.049 2.357 -50.371 1.00 53.41 79 GLY A O 1
ATOM 626 N N . LEU A 1 80 ? 42.374 4.302 -51.259 1.00 49.78 80 LEU A N 1
ATOM 627 C CA . LEU A 1 80 ? 42.569 3.984 -52.676 1.00 49.78 80 LEU A CA 1
ATOM 628 C C . LEU A 1 80 ? 42.440 5.263 -53.513 1.00 49.78 80 LEU A C 1
ATOM 630 O O . LEU A 1 80 ? 41.550 6.080 -53.289 1.00 49.78 80 LEU A O 1
ATOM 634 N N . ALA A 1 81 ? 43.383 5.412 -54.432 1.00 46.62 81 ALA A N 1
ATOM 635 C CA . ALA A 1 81 ? 43.532 6.490 -55.391 1.00 46.62 81 ALA A CA 1
ATOM 636 C C . ALA A 1 81 ? 42.328 6.653 -56.336 1.00 46.62 81 ALA A C 1
ATOM 638 O O . ALA A 1 81 ? 41.711 5.662 -56.728 1.00 46.62 81 ALA A O 1
ATOM 639 N N . HIS A 1 82 ? 42.096 7.890 -56.781 1.00 50.44 82 HIS A N 1
ATOM 640 C CA . HIS A 1 82 ? 42.204 8.243 -58.198 1.00 50.44 82 HIS A CA 1
ATOM 641 C C . HIS A 1 82 ? 42.645 9.706 -58.312 1.00 50.44 82 HIS A C 1
ATOM 643 O O . HIS A 1 82 ? 42.156 10.518 -57.494 1.00 50.44 82 HIS A O 1
#

Mean predicted aligned error: 13.16 Å

Foldseek 3Di:
DDPPPPPDDALVLLQVLLVCVVVVDDLVVSCVVSVPPDSVSNVVSNVQCVVPNSVSSRPPPPVPPPPPDDDDDDDDDDDDDD

Solvent-accessible surface area (backbone atoms only — not comparable to full-atom values): 5396 Å² total; per-residue (Å²): 134,85,76,81,74,72,84,73,75,50,32,66,57,52,46,51,40,42,48,44,43,74,75,66,45,52,69,69,56,39,25,61,80,68,69,45,93,45,70,67,60,53,51,52,47,43,54,36,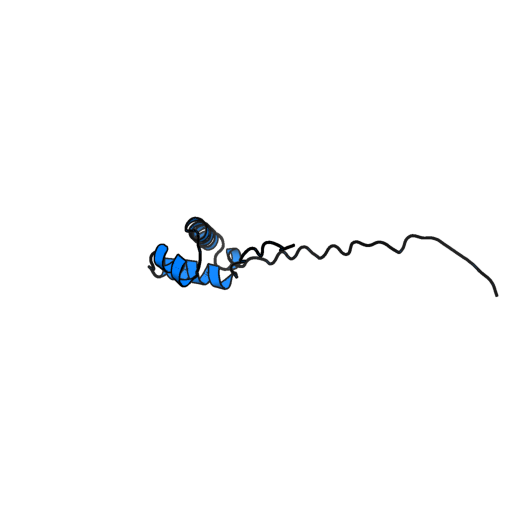33,76,75,51,34,72,66,55,44,43,66,70,77,73,66,63,76,75,76,85,77,78,94,85,89,85,84,82,87,83,89,81,88,132

Sequence (82 aa):
MSSATKRQYSSEVKLAAVQAYLDGTAKTQVLEHFGVRSVVSLEEWIRIFRKQGAEGLRTKRRGRPRKVQDVASAQRMPGLAH

pLDDT: mean 72.54, std 18.69, range [32.25, 91.5]

Secondary structure (DSSP, 8-state):
----------HHHHHHHHHHHHTT--HHHHHHHTT---HHHHHHHHHHHHHHHHHHHS------------------------

Nearest PDB structures (foldseek):
  1pdn-assembly1_C  TM=6.177E-01  e=5.715E-01  Drosophila melanogaster
  7ab4-assembly1_A  TM=4.464E-01  e=5.957E+00  Escherichia coli O127:H6 str. E2348/69
  8ro1-assembly1_L  TM=4.525E-01  e=7.102E+00  Caenorhabditis elegans

Radius of gyration: 23.21 Å; Cα contacts (8 Å, |Δi|>4): 49; chains: 1; bounding box: 55×28×66 Å